Protein AF-A0A1M5MS33-F1 (afdb_monomer)

Foldseek 3Di:
DKDKDFALDFFQKKKKWWAPDAPPVRHGDPVHIDIAMDHPPDPDGQWDWDQDPDPDGRMIMIGGPDDGDLQTKMKMWTWHDPPPDPPPDIDIDIDTDDRD

Radius of gyration: 14.17 Å; Cα contacts (8 Å, |Δi|>4): 216; chains: 1; bounding box: 28×30×43 Å

Secondary structure (DSSP, 8-state):
-EEEEE-SS--SEEEEEEES-B-TTSPBPSSSEEEEEEETT-SS-SEEEEE--SSSTTEEEEEESSPP-TTS-EEEEEEEPPTT-TTS--EEEEEEPPP-

pLDDT: mean 70.77, std 11.52, range [41.41, 87.62]

Structure (mmCIF, N/CA/C/O backbone):
data_AF-A0A1M5MS33-F1
#
_entry.id   AF-A0A1M5MS33-F1
#
loop_
_atom_site.group_PDB
_atom_site.id
_atom_site.type_symbol
_atom_site.label_atom_id
_atom_site.label_alt_id
_atom_site.label_comp_id
_atom_site.label_asym_id
_atom_site.label_entity_id
_atom_site.label_seq_id
_atom_site.pdbx_PDB_ins_code
_atom_site.Cartn_x
_atom_site.Cartn_y
_atom_site.Cartn_z
_atom_site.occupancy
_atom_site.B_iso_or_equiv
_atom_site.auth_seq_id
_atom_site.auth_comp_id
_atom_site.auth_asym_id
_atom_site.auth_atom_id
_atom_site.pdbx_PDB_model_num
ATOM 1 N N . MET A 1 1 ? -5.404 7.529 2.871 1.00 71.75 1 MET A N 1
ATOM 2 C CA . MET A 1 1 ? -4.100 7.587 3.570 1.00 71.75 1 MET A CA 1
ATOM 3 C C . MET A 1 1 ? -3.020 7.347 2.536 1.00 71.75 1 MET A C 1
ATOM 5 O O . MET A 1 1 ? -3.246 6.504 1.672 1.00 71.75 1 MET A O 1
ATOM 9 N N . SER A 1 2 ? -1.908 8.076 2.610 1.00 72.94 2 SER A N 1
ATOM 10 C CA . SER A 1 2 ? -0.804 7.982 1.656 1.00 72.94 2 SER A CA 1
ATOM 11 C C . SER A 1 2 ? 0.538 7.799 2.369 1.00 72.94 2 SER A C 1
ATOM 13 O O . SER A 1 2 ? 0.726 8.273 3.489 1.00 72.94 2 SER A O 1
ATOM 15 N N . ALA A 1 3 ? 1.455 7.085 1.722 1.00 72.88 3 ALA A N 1
ATOM 16 C CA . ALA A 1 3 ? 2.829 6.878 2.156 1.00 72.88 3 ALA A CA 1
ATOM 17 C C . ALA A 1 3 ? 3.773 7.201 0.998 1.00 72.88 3 ALA A C 1
ATOM 19 O O . ALA A 1 3 ? 3.517 6.787 -0.131 1.00 72.88 3 ALA A O 1
ATOM 20 N N . THR A 1 4 ? 4.871 7.905 1.266 1.00 73.25 4 THR A N 1
ATOM 21 C CA . THR A 1 4 ? 5.916 8.141 0.262 1.00 73.25 4 THR A CA 1
ATOM 22 C C . THR A 1 4 ? 7.048 7.151 0.470 1.00 73.25 4 THR A C 1
ATOM 24 O O . THR A 1 4 ? 7.564 7.009 1.578 1.00 73.25 4 THR A O 1
ATOM 27 N N . VAL A 1 5 ? 7.440 6.475 -0.604 1.00 71.00 5 VAL A N 1
ATOM 28 C CA . VAL A 1 5 ? 8.585 5.569 -0.635 1.00 71.00 5 VAL A CA 1
ATOM 29 C C . VAL A 1 5 ? 9.609 6.079 -1.641 1.00 71.00 5 VAL A C 1
ATOM 31 O O . VAL A 1 5 ? 9.263 6.474 -2.754 1.00 71.00 5 VAL A O 1
ATOM 34 N N . ALA A 1 6 ? 10.882 6.068 -1.254 1.00 70.19 6 ALA A N 1
ATOM 35 C CA . ALA A 1 6 ? 11.982 6.350 -2.166 1.00 70.19 6 ALA A CA 1
ATOM 36 C C . ALA A 1 6 ? 12.394 5.053 -2.880 1.00 70.19 6 ALA A C 1
ATOM 38 O O . ALA A 1 6 ? 12.811 4.092 -2.235 1.00 70.19 6 ALA A O 1
ATOM 39 N N . ALA A 1 7 ? 12.292 5.024 -4.206 1.00 65.19 7 ALA A N 1
ATOM 40 C CA . ALA A 1 7 ? 12.681 3.908 -5.058 1.00 65.19 7 ALA A CA 1
ATOM 41 C C . ALA A 1 7 ? 13.253 4.402 -6.398 1.00 65.19 7 ALA A C 1
ATOM 43 O O . ALA A 1 7 ?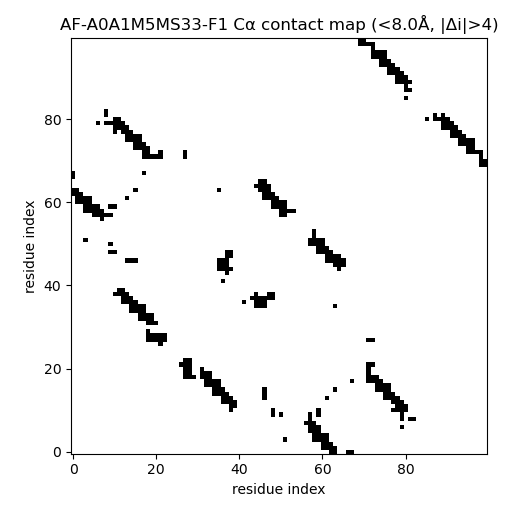 12.735 5.312 -7.028 1.00 65.19 7 ALA A O 1
ATOM 44 N N . LYS A 1 8 ? 14.307 3.758 -6.912 1.00 66.06 8 LYS A N 1
ATOM 45 C CA . LYS A 1 8 ? 14.929 4.171 -8.193 1.00 66.06 8 LYS A CA 1
ATOM 46 C C . LYS A 1 8 ? 14.003 4.047 -9.417 1.00 66.06 8 LYS A C 1
ATOM 48 O O . LYS A 1 8 ? 14.307 4.608 -10.464 1.00 66.06 8 LYS A O 1
ATOM 53 N N . SER A 1 9 ? 12.924 3.281 -9.298 1.00 70.44 9 SER A N 1
ATOM 54 C CA . SER A 1 9 ? 11.897 3.074 -10.318 1.00 70.44 9 SER A CA 1
ATOM 55 C C . SER A 1 9 ? 10.562 2.768 -9.647 1.00 70.44 9 SER A C 1
ATOM 57 O O . SER A 1 9 ? 10.533 2.474 -8.450 1.00 70.44 9 SER A O 1
ATOM 59 N N . ALA A 1 10 ? 9.474 2.790 -10.422 1.00 71.50 10 ALA A N 1
ATOM 60 C CA . ALA A 1 10 ? 8.150 2.476 -9.903 1.00 71.50 10 ALA A CA 1
ATOM 61 C C . ALA A 1 10 ? 8.152 1.056 -9.310 1.00 71.50 10 ALA A C 1
ATOM 63 O O . ALA A 1 10 ? 8.653 0.136 -9.969 1.00 71.50 10 ALA A O 1
ATOM 64 N N . PRO A 1 11 ? 7.633 0.859 -8.086 1.00 74.31 11 PRO A N 1
ATOM 65 C CA . PRO A 1 11 ? 7.415 -0.477 -7.548 1.00 74.31 11 PRO A CA 1
ATOM 66 C C . PRO A 1 11 ? 6.464 -1.255 -8.461 1.00 74.31 11 PRO A C 1
ATOM 68 O O . PRO A 1 11 ? 5.449 -0.708 -8.893 1.00 74.31 11 PRO A O 1
ATOM 71 N N . ALA A 1 12 ? 6.766 -2.525 -8.745 1.00 75.25 12 ALA A N 1
ATOM 72 C CA . ALA A 1 12 ? 5.853 -3.347 -9.548 1.00 75.25 12 ALA A CA 1
ATOM 73 C C . ALA A 1 12 ? 4.742 -3.970 -8.691 1.00 75.25 12 ALA A C 1
ATOM 75 O O . ALA A 1 12 ? 3.688 -4.326 -9.214 1.00 75.25 12 ALA A O 1
ATOM 76 N N . TYR A 1 13 ? 4.974 -4.077 -7.379 1.00 81.50 13 TYR A N 1
ATOM 77 C CA . TYR A 1 13 ? 4.011 -4.574 -6.406 1.00 81.50 13 TYR A CA 1
ATOM 78 C C . TYR A 1 13 ? 4.176 -3.860 -5.058 1.00 81.50 13 TYR A C 1
ATOM 80 O O . TYR A 1 13 ? 5.294 -3.606 -4.599 1.00 81.50 13 TYR A O 1
ATOM 88 N N . VAL A 1 14 ? 3.052 -3.563 -4.414 1.00 82.62 14 VAL A N 1
ATOM 89 C CA . VAL A 1 14 ? 2.953 -2.982 -3.076 1.00 82.62 14 VAL A CA 1
ATOM 90 C C . VAL A 1 14 ? 1.836 -3.682 -2.309 1.00 82.62 14 VAL A C 1
ATOM 92 O O . VAL A 1 14 ? 0.768 -3.952 -2.853 1.00 82.62 14 VAL A O 1
ATOM 95 N N . SER A 1 15 ? 2.080 -3.925 -1.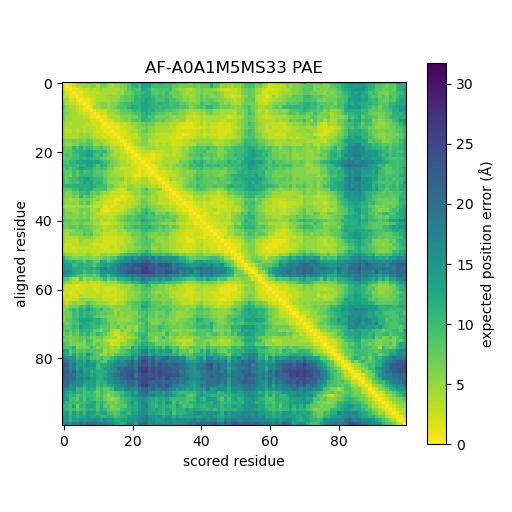026 1.00 83.94 15 SER A N 1
ATOM 96 C CA . SER A 1 15 ? 1.115 -4.441 -0.067 1.00 83.94 15 SER A CA 1
ATOM 97 C C . SER A 1 15 ? 1.059 -3.535 1.160 1.00 83.94 15 SER A C 1
ATOM 99 O O . SER A 1 15 ? 2.084 -3.206 1.761 1.00 83.94 15 SER A O 1
ATOM 101 N N . ILE A 1 16 ? -0.148 -3.118 1.531 1.00 82.12 16 ILE A N 1
ATOM 102 C CA . ILE A 1 16 ? -0.433 -2.402 2.771 1.00 82.12 16 ILE A CA 1
ATOM 103 C C . ILE A 1 16 ? -1.119 -3.388 3.712 1.00 82.12 16 ILE A C 1
ATOM 105 O O . ILE A 1 16 ? -2.250 -3.804 3.466 1.00 82.12 16 ILE A O 1
ATOM 109 N N . MET A 1 17 ? -0.439 -3.751 4.793 1.00 82.38 17 MET A N 1
ATOM 110 C CA . MET A 1 17 ? -0.977 -4.615 5.840 1.00 82.38 17 MET A CA 1
ATOM 111 C C . MET A 1 17 ? -1.487 -3.735 6.974 1.00 82.38 17 MET A C 1
ATOM 113 O O . MET A 1 17 ? -0.699 -3.102 7.679 1.00 82.38 17 MET A O 1
ATOM 117 N N . ALA A 1 18 ? -2.805 -3.654 7.110 1.00 78.62 18 ALA A N 1
ATOM 118 C CA . ALA A 1 18 ? -3.479 -2.890 8.144 1.00 78.62 18 ALA A CA 1
ATOM 119 C C . ALA A 1 18 ? -3.953 -3.819 9.258 1.00 78.62 18 ALA A C 1
ATOM 121 O O . ALA A 1 18 ? -4.699 -4.764 9.009 1.00 78.62 18 ALA A O 1
ATOM 122 N N . HIS A 1 19 ? -3.550 -3.531 10.489 1.00 78.88 19 HIS A N 1
ATOM 123 C CA . HIS A 1 19 ? -3.943 -4.324 11.648 1.00 78.88 19 HIS A CA 1
ATOM 124 C C . HIS A 1 19 ? -5.233 -3.757 12.256 1.00 78.88 19 HIS A C 1
ATOM 126 O O . HIS A 1 19 ? -5.406 -2.542 12.335 1.00 78.88 19 HIS A O 1
ATOM 132 N N . SER A 1 20 ? -6.171 -4.609 12.672 1.00 71.62 20 SER A N 1
ATOM 133 C CA . SER A 1 20 ? -7.423 -4.148 13.297 1.00 71.62 20 SER A CA 1
ATOM 134 C C . SER A 1 20 ? -7.277 -3.870 14.798 1.00 71.62 20 SER A C 1
ATOM 136 O O . SER A 1 20 ? -8.145 -3.232 15.395 1.00 71.62 20 SER A O 1
ATOM 138 N N . LYS A 1 21 ? -6.207 -4.379 15.420 1.00 74.56 21 LYS A N 1
ATOM 139 C CA . LYS A 1 21 ? -5.966 -4.329 16.864 1.00 74.56 21 LYS A CA 1
ATOM 140 C C . LYS A 1 21 ? -4.492 -4.130 17.172 1.00 74.56 21 LYS A C 1
ATOM 142 O O . LYS A 1 21 ? -3.606 -4.540 16.422 1.00 74.56 21 LYS A O 1
ATOM 147 N N . VAL A 1 22 ? -4.262 -3.545 18.339 1.00 75.00 22 VAL A N 1
ATOM 148 C CA . VAL A 1 22 ? -2.951 -3.376 18.961 1.00 75.00 22 VAL A CA 1
ATOM 149 C C . VAL A 1 22 ? -3.082 -3.810 20.408 1.00 75.00 22 VAL A C 1
ATOM 151 O O . VAL A 1 22 ? -4.082 -3.493 21.058 1.00 75.00 22 VAL A O 1
ATOM 154 N N . ASN A 1 23 ? -2.106 -4.553 20.918 1.00 76.75 23 ASN A N 1
ATOM 155 C CA . ASN A 1 23 ? -2.083 -4.890 22.334 1.00 76.75 23 ASN A CA 1
ATOM 156 C C . ASN A 1 23 ? -1.667 -3.668 23.187 1.00 76.75 23 ASN A C 1
ATOM 158 O O . ASN A 1 23 ? -1.296 -2.612 22.673 1.00 76.75 23 ASN A O 1
ATOM 162 N N . ALA A 1 24 ? -1.706 -3.812 24.514 1.00 77.56 24 ALA A N 1
ATOM 163 C CA . ALA A 1 24 ? -1.332 -2.739 25.442 1.00 77.56 24 ALA A CA 1
ATOM 164 C C . ALA A 1 24 ? 0.139 -2.277 25.318 1.00 77.56 24 ALA A C 1
ATOM 166 O O . ALA A 1 24 ? 0.495 -1.228 25.847 1.00 77.56 24 ALA A O 1
ATOM 167 N N . GLU A 1 25 ? 0.984 -3.041 24.625 1.00 78.44 25 GLU A N 1
ATOM 168 C CA . GLU A 1 25 ? 2.413 -2.779 24.421 1.00 78.44 25 GLU A CA 1
ATOM 169 C C . GLU A 1 25 ? 2.690 -2.089 23.074 1.00 78.44 25 GLU A C 1
ATOM 171 O O . GLU A 1 25 ? 3.845 -1.843 22.734 1.00 78.44 25 GLU A O 1
ATOM 176 N N . GLY A 1 26 ? 1.652 -1.772 22.291 1.00 71.19 26 GLY A N 1
ATOM 177 C CA . GLY A 1 26 ? 1.817 -1.172 20.966 1.00 71.19 26 GLY A CA 1
ATOM 178 C C . GLY A 1 26 ? 2.133 -2.187 19.861 1.00 71.19 26 GLY A C 1
ATOM 179 O O . GLY A 1 26 ? 2.451 -1.790 18.740 1.00 71.19 26 GLY A O 1
ATOM 180 N N . ILE A 1 27 ? 2.048 -3.490 20.151 1.00 74.88 27 ILE A N 1
ATOM 181 C CA . ILE A 1 27 ? 2.323 -4.556 19.186 1.00 74.88 27 ILE A CA 1
ATOM 182 C C . ILE A 1 27 ? 1.048 -4.834 18.367 1.00 74.88 27 ILE A C 1
ATOM 184 O O . ILE A 1 27 ? 0.003 -5.125 18.962 1.00 74.88 27 ILE A O 1
ATOM 188 N N . PRO A 1 28 ? 1.103 -4.742 17.023 1.00 73.12 28 PRO A N 1
ATOM 189 C CA . PRO A 1 28 ? -0.027 -5.065 16.157 1.00 73.12 28 PRO A CA 1
ATOM 190 C C . PRO A 1 28 ? -0.438 -6.536 16.276 1.00 73.12 28 PRO A C 1
ATOM 192 O O . PRO A 1 28 ? 0.418 -7.416 16.350 1.00 73.12 28 PRO A O 1
ATOM 195 N N . ASP A 1 29 ? -1.740 -6.809 16.224 1.00 74.81 29 ASP A N 1
ATOM 196 C CA . ASP A 1 29 ? -2.250 -8.174 16.076 1.00 74.81 29 ASP A CA 1
ATOM 197 C C . ASP A 1 29 ? -2.080 -8.643 14.622 1.00 74.81 29 ASP A C 1
ATOM 199 O O . ASP A 1 29 ? -2.649 -8.063 13.693 1.00 74.81 29 ASP A O 1
ATOM 203 N N . GLU A 1 30 ? -1.283 -9.689 14.406 1.00 75.88 30 GLU A N 1
ATOM 204 C CA . GLU A 1 30 ? -1.047 -10.259 13.074 1.00 75.88 30 GLU A CA 1
ATOM 205 C C . GLU A 1 30 ? -2.153 -11.239 12.636 1.00 75.88 30 GLU A C 1
ATOM 207 O O . GLU A 1 30 ? -2.214 -11.607 11.464 1.00 75.88 30 GLU A O 1
ATOM 212 N N . THR A 1 31 ? -3.049 -11.651 13.544 1.00 77.56 31 THR A N 1
ATOM 213 C CA . THR A 1 31 ? -4.123 -12.615 13.239 1.00 77.56 31 THR A CA 1
ATOM 214 C C . THR A 1 31 ? -5.340 -11.983 12.567 1.00 77.56 31 THR A C 1
ATOM 216 O O . THR A 1 31 ? -6.069 -12.670 11.852 1.00 77.56 31 THR A O 1
ATOM 219 N N . ASP A 1 32 ? -5.541 -10.679 12.758 1.00 73.69 32 ASP A N 1
ATOM 220 C CA . ASP A 1 32 ? -6.676 -9.912 12.241 1.00 73.69 32 ASP A CA 1
ATOM 221 C C . ASP A 1 32 ? -6.154 -8.703 11.445 1.00 73.69 32 ASP A C 1
ATOM 223 O O . ASP A 1 32 ? -6.230 -7.544 11.867 1.00 73.69 32 ASP A O 1
ATOM 227 N N . GLN A 1 33 ? -5.534 -9.010 10.299 1.00 77.12 33 GLN A N 1
ATOM 228 C CA . GLN A 1 33 ? -4.980 -8.026 9.372 1.00 77.12 33 GLN A CA 1
ATOM 229 C C . GLN A 1 33 ? -5.733 -8.005 8.039 1.00 77.12 33 GLN A C 1
ATOM 231 O O . GLN A 1 33 ? -6.108 -9.040 7.485 1.00 77.12 33 GLN A O 1
ATOM 236 N N . VAL A 1 34 ? -5.905 -6.804 7.495 1.00 80.25 34 VAL A N 1
ATOM 237 C CA . VAL A 1 34 ? -6.387 -6.567 6.135 1.00 80.25 34 VAL A CA 1
ATOM 238 C C . VAL A 1 34 ? -5.185 -6.277 5.251 1.00 80.25 34 VAL A C 1
ATOM 240 O O . VAL A 1 34 ? -4.400 -5.377 5.543 1.00 80.25 34 VAL A O 1
ATOM 243 N N . VAL A 1 35 ? -5.058 -7.022 4.157 1.00 81.69 35 VAL A N 1
ATOM 244 C CA . VAL A 1 35 ? -3.990 -6.835 3.172 1.00 81.69 35 VAL A CA 1
ATOM 24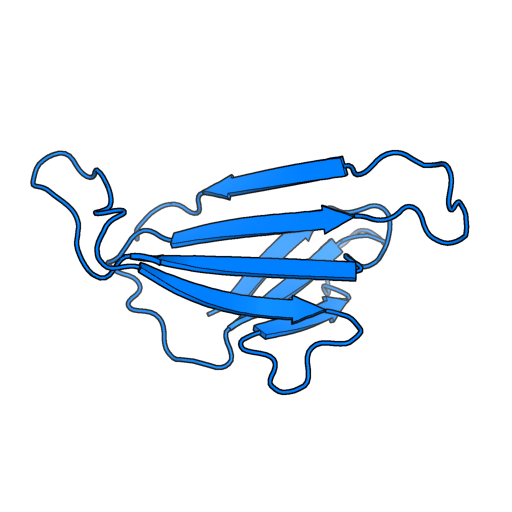5 C C . VAL A 1 35 ? -4.574 -6.161 1.935 1.00 81.69 35 VAL A C 1
ATOM 247 O O . VAL A 1 35 ? -5.494 -6.688 1.311 1.00 81.69 35 VAL A O 1
ATOM 250 N N . LEU A 1 36 ? -4.058 -4.981 1.598 1.00 83.88 36 LEU A N 1
ATOM 251 C CA . LEU A 1 36 ? -4.416 -4.236 0.394 1.00 83.88 36 LEU A CA 1
ATOM 252 C C . LEU A 1 36 ? -3.250 -4.283 -0.581 1.00 83.88 36 LEU A C 1
ATOM 254 O O . LEU A 1 36 ? -2.178 -3.762 -0.290 1.00 83.88 36 LEU A O 1
ATOM 258 N N . GLU A 1 37 ? -3.468 -4.878 -1.745 1.00 86.12 37 GLU A N 1
ATOM 259 C CA . GLU A 1 37 ? -2.409 -5.095 -2.726 1.00 86.12 37 GLU A CA 1
ATOM 260 C C . GLU A 1 37 ? -2.629 -4.229 -3.967 1.00 86.12 37 GLU A C 1
ATOM 262 O O . GLU A 1 37 ? -3.762 -4.027 -4.415 1.00 86.12 37 GLU A O 1
ATOM 267 N N . CYS A 1 38 ? -1.548 -3.727 -4.550 1.00 85.88 38 CYS A N 1
ATOM 268 C CA . CYS A 1 38 ? -1.568 -3.067 -5.847 1.00 85.88 38 CYS A CA 1
ATOM 269 C C . CYS A 1 38 ? -0.278 -3.324 -6.616 1.00 85.88 38 CYS A C 1
ATOM 271 O O . CYS A 1 38 ? 0.780 -3.558 -6.042 1.00 85.88 38 CYS A O 1
ATOM 273 N N . GLY A 1 39 ? -0.383 -3.308 -7.937 1.00 81.75 39 GLY A N 1
ATOM 274 C CA . GLY A 1 39 ? 0.706 -3.688 -8.819 1.00 81.75 39 GLY A CA 1
ATOM 275 C C . GLY A 1 39 ? 0.181 -4.180 -10.154 1.00 81.75 39 GLY A C 1
ATOM 276 O O . GLY A 1 39 ? -1.031 -4.333 -10.350 1.00 81.75 39 GLY A O 1
ATOM 277 N N . GLU A 1 40 ? 1.099 -4.424 -11.078 1.00 76.12 40 GLU A N 1
ATOM 278 C CA . GLU A 1 40 ? 0.751 -4.995 -12.373 1.00 76.12 40 GLU A CA 1
ATOM 279 C C . GLU A 1 40 ? 0.138 -6.397 -12.191 1.00 76.12 40 GLU A C 1
ATOM 281 O O . GLU A 1 40 ? 0.596 -7.194 -11.377 1.00 76.12 40 GLU A O 1
ATOM 286 N N . GLY A 1 41 ? -0.947 -6.692 -12.914 1.00 72.38 41 GLY A N 1
ATOM 287 C CA . GLY A 1 41 ? -1.634 -7.990 -12.848 1.00 72.38 41 GLY A CA 1
A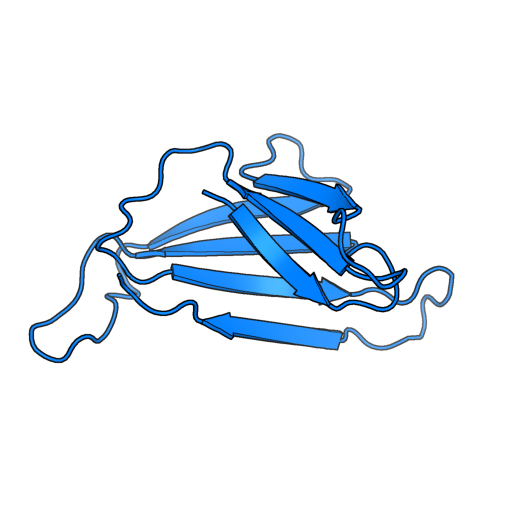TOM 288 C C . GLY A 1 41 ? -2.670 -8.151 -11.726 1.00 72.38 41 GLY A C 1
ATOM 289 O O . GLY A 1 41 ? -3.423 -9.126 -11.7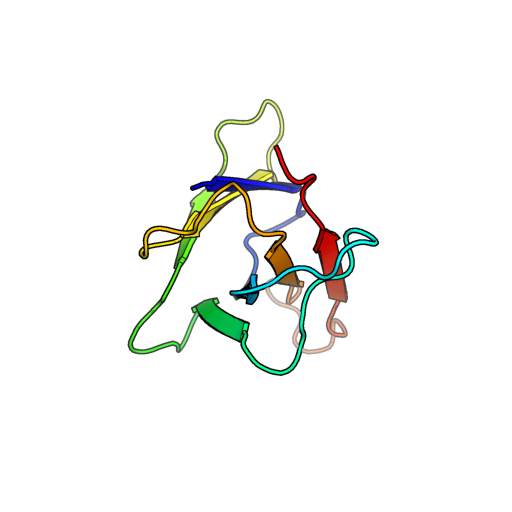44 1.00 72.38 41 GLY A O 1
ATOM 290 N N . ILE A 1 42 ? -2.800 -7.199 -10.794 1.00 80.12 42 ILE A N 1
ATOM 291 C CA . ILE A 1 42 ? -3.831 -7.255 -9.744 1.00 80.12 42 ILE A CA 1
ATOM 292 C C . ILE A 1 42 ? -5.177 -6.757 -10.280 1.00 80.12 42 ILE A C 1
ATOM 294 O O . ILE A 1 42 ? -5.344 -5.589 -10.620 1.00 80.12 42 ILE A O 1
ATOM 298 N N . THR A 1 43 ? -6.176 -7.643 -10.324 1.00 82.38 43 THR A N 1
ATOM 299 C CA . THR A 1 43 ? -7.491 -7.355 -10.932 1.00 82.38 43 THR A CA 1
ATOM 300 C C . THR A 1 43 ? -8.354 -6.383 -10.116 1.00 82.38 43 THR A C 1
ATOM 302 O O . THR A 1 43 ? -9.218 -5.709 -10.672 1.00 82.38 43 THR A O 1
ATOM 305 N N . LYS A 1 44 ? -8.155 -6.317 -8.793 1.00 84.75 44 LYS A N 1
ATOM 306 C CA . LYS A 1 44 ? -8.889 -5.429 -7.874 1.00 84.75 44 LYS A CA 1
ATOM 307 C C . LYS A 1 44 ? -7.914 -4.759 -6.900 1.00 84.75 44 LYS A C 1
ATOM 309 O O . LYS A 1 44 ? -7.772 -5.239 -5.777 1.00 84.75 44 LYS A O 1
ATOM 314 N N . PRO A 1 45 ? -7.214 -3.699 -7.328 1.00 87.19 45 PRO A N 1
ATOM 315 C CA . PRO A 1 45 ? -6.188 -3.075 -6.507 1.00 87.19 45 PRO A CA 1
ATOM 316 C C . PRO A 1 45 ? -6.779 -2.380 -5.267 1.00 87.19 45 PRO A C 1
ATOM 318 O O . PRO A 1 45 ? -7.713 -1.581 -5.360 1.00 87.19 45 PRO A O 1
ATOM 321 N N . GLY A 1 46 ? -6.210 -2.682 -4.099 1.00 87.62 46 GLY A N 1
ATOM 322 C CA . GLY A 1 46 ? -6.512 -2.049 -2.808 1.00 87.62 46 GLY A CA 1
ATOM 323 C C . GLY A 1 46 ? -5.677 -0.793 -2.528 1.00 87.62 46 GLY A C 1
ATOM 324 O O . GLY A 1 46 ? -5.895 -0.102 -1.534 1.00 87.62 46 GLY A O 1
ATOM 325 N N . CYS A 1 47 ? -4.725 -0.482 -3.406 1.00 87.12 47 CYS A N 1
ATOM 326 C CA . CYS A 1 47 ? -3.936 0.741 -3.371 1.00 87.12 47 CYS A CA 1
ATOM 327 C C . CYS A 1 47 ? -3.615 1.258 -4.780 1.00 87.12 47 CYS A C 1
ATOM 329 O O . CYS A 1 47 ? -3.885 0.599 -5.784 1.00 87.12 47 CYS A O 1
ATOM 331 N N . THR A 1 48 ? -3.042 2.451 -4.866 1.00 87.25 48 THR A N 1
ATOM 332 C CA . THR A 1 48 ? -2.518 3.030 -6.104 1.00 87.25 48 THR A CA 1
ATOM 333 C C . THR A 1 48 ? -1.090 3.497 -5.901 1.00 87.25 48 THR A C 1
ATOM 335 O O . THR A 1 48 ? -0.755 4.011 -4.836 1.00 87.25 48 THR A O 1
ATOM 338 N N . ILE A 1 49 ? -0.269 3.347 -6.938 1.00 84.06 49 ILE A N 1
ATOM 339 C CA . ILE A 1 49 ? 1.106 3.841 -6.980 1.00 84.06 49 ILE A CA 1
ATOM 340 C C . ILE A 1 49 ? 1.127 5.010 -7.958 1.00 84.06 49 ILE A C 1
ATOM 342 O O . ILE A 1 49 ? 0.804 4.846 -9.134 1.00 84.06 49 ILE A O 1
ATOM 346 N N . SER A 1 50 ? 1.504 6.185 -7.481 1.00 84.38 50 SER A N 1
ATOM 347 C CA . SER A 1 50 ? 1.725 7.367 -8.306 1.00 84.38 50 SER A CA 1
ATOM 348 C C . SER A 1 50 ? 3.164 7.839 -8.147 1.00 84.38 50 SER A C 1
ATOM 350 O O . SER A 1 50 ? 3.824 7.571 -7.143 1.00 84.38 50 SER A O 1
ATOM 352 N N . GLN A 1 51 ? 3.690 8.517 -9.165 1.00 81.62 51 GLN A N 1
ATOM 353 C CA . GLN A 1 51 ? 4.969 9.197 -9.016 1.00 81.62 51 GLN A CA 1
ATOM 354 C C . GLN A 1 51 ? 4.787 10.323 -7.993 1.00 81.62 51 GLN A C 1
ATOM 356 O O . GLN A 1 51 ? 3.902 11.166 -8.145 1.00 81.62 51 GLN A O 1
ATOM 361 N N . GLY A 1 52 ? 5.591 10.292 -6.934 1.00 72.88 52 GLY A N 1
ATOM 362 C CA . GLY A 1 52 ? 5.563 11.291 -5.879 1.00 72.88 52 GLY A CA 1
ATOM 363 C C . GLY A 1 52 ? 6.005 12.649 -6.416 1.00 72.88 52 GLY A C 1
ATOM 364 O O . GLY A 1 52 ? 6.828 12.740 -7.327 1.00 72.88 52 GLY A O 1
ATOM 365 N N . SER A 1 53 ? 5.468 13.721 -5.836 1.00 64.94 53 SER A N 1
ATOM 366 C CA . SER A 1 53 ? 5.831 15.104 -6.171 1.00 64.94 53 SER A CA 1
ATOM 367 C C . SER A 1 53 ? 7.087 15.595 -5.437 1.00 64.94 53 SER A C 1
ATOM 369 O O . SER A 1 53 ? 7.249 16.800 -5.247 1.00 64.94 53 SER A O 1
ATOM 371 N N . GLY A 1 54 ? 7.916 14.675 -4.940 1.00 59.28 54 GLY A N 1
ATOM 372 C CA . GLY A 1 54 ? 9.122 14.985 -4.182 1.00 59.28 54 GLY A CA 1
ATOM 373 C C . GLY A 1 54 ? 10.193 15.684 -5.012 1.00 59.28 54 GLY A C 1
ATOM 374 O O . GLY A 1 54 ? 10.156 15.693 -6.241 1.00 59.28 54 GLY A O 1
ATOM 375 N N . GLU A 1 55 ? 11.180 16.254 -4.322 1.00 51.47 55 GLU A N 1
ATOM 376 C CA . GLU A 1 55 ? 12.293 17.007 -4.921 1.00 51.47 55 GLU A CA 1
ATOM 377 C C . GLU A 1 55 ? 13.195 16.131 -5.823 1.00 51.47 55 GLU A C 1
ATOM 379 O O . GLU A 1 55 ? 13.946 16.653 -6.647 1.00 51.47 55 GLU A O 1
ATOM 384 N N . TYR A 1 56 ? 13.081 14.798 -5.731 1.00 54.06 56 TYR A N 1
ATOM 385 C CA . TYR A 1 56 ? 13.909 13.832 -6.455 1.00 54.06 56 TYR A CA 1
ATOM 386 C C . TYR A 1 56 ? 13.096 12.895 -7.361 1.00 54.06 56 TYR A C 1
ATOM 388 O O . TYR A 1 56 ? 12.069 12.335 -6.976 1.00 54.06 56 TYR A O 1
ATOM 396 N N . SER A 1 57 ? 13.615 12.636 -8.568 1.00 60.25 57 SER A N 1
ATOM 397 C CA . SER A 1 57 ? 13.151 11.533 -9.418 1.00 60.25 57 SER A CA 1
ATOM 398 C C . SER A 1 57 ? 13.365 10.199 -8.694 1.00 60.25 57 SER A C 1
ATOM 400 O O . SER A 1 57 ? 14.502 9.879 -8.344 1.00 60.25 57 SER A O 1
ATOM 402 N N . GLY A 1 58 ? 12.300 9.420 -8.499 1.00 67.81 58 GLY A N 1
ATOM 403 C CA . GLY A 1 58 ? 12.356 8.167 -7.740 1.00 67.81 58 GLY A CA 1
ATOM 404 C C . GLY A 1 58 ? 11.682 8.227 -6.367 1.00 67.81 58 GLY A C 1
ATOM 405 O O . GLY A 1 58 ? 11.943 7.392 -5.512 1.00 67.81 58 GLY A O 1
ATOM 406 N N . GLU A 1 59 ? 10.811 9.196 -6.117 1.00 76.81 59 GLU A N 1
ATOM 407 C CA . GLU A 1 59 ? 9.827 9.071 -5.043 1.00 76.81 59 GLU A CA 1
ATOM 408 C C . GLU A 1 59 ? 8.497 8.603 -5.624 1.00 76.81 59 GLU A C 1
ATOM 410 O O . GLU A 1 59 ? 8.071 9.055 -6.689 1.00 76.81 59 GLU A O 1
ATOM 415 N N . TYR A 1 60 ? 7.848 7.678 -4.928 1.00 78.44 60 TYR A N 1
ATOM 416 C CA . TYR A 1 60 ? 6.545 7.143 -5.293 1.00 78.44 60 TYR A CA 1
ATOM 417 C C . TYR A 1 60 ? 5.605 7.266 -4.110 1.00 78.44 60 TYR A C 1
ATOM 419 O O . TYR A 1 60 ? 5.965 6.958 -2.974 1.00 78.44 60 TYR A O 1
ATOM 427 N N . THR A 1 61 ? 4.391 7.717 -4.384 1.00 83.25 61 THR A N 1
ATOM 428 C CA . THR A 1 61 ? 3.326 7.785 -3.398 1.00 83.25 61 THR A CA 1
ATOM 429 C C . THR A 1 61 ? 2.440 6.560 -3.552 1.00 83.25 61 THR A C 1
ATOM 431 O O . THR A 1 61 ? 1.971 6.234 -4.641 1.00 83.25 61 THR A O 1
ATOM 434 N N . VAL A 1 62 ? 2.232 5.867 -2.441 1.00 82.44 62 VAL A N 1
ATOM 435 C CA . VAL A 1 62 ? 1.313 4.743 -2.313 1.00 82.44 62 VAL A CA 1
ATOM 436 C C . VAL A 1 62 ? 0.089 5.235 -1.562 1.00 82.44 62 VAL A C 1
ATOM 438 O O . VAL A 1 62 ? 0.214 5.719 -0.438 1.00 82.44 62 VAL A O 1
ATOM 441 N N . GLU A 1 63 ? -1.094 5.084 -2.147 1.00 85.31 63 GLU A N 1
ATOM 442 C CA . GLU A 1 63 ? -2.353 5.486 -1.517 1.00 85.31 63 GLU A CA 1
ATOM 443 C C . GLU A 1 63 ? -3.297 4.299 -1.381 1.00 85.31 63 GLU A C 1
ATOM 445 O O . GLU A 1 63 ? -3.555 3.592 -2.349 1.00 85.31 63 GLU A O 1
ATOM 450 N N . SER A 1 64 ? -3.825 4.077 -0.178 1.00 84.75 64 SER A N 1
ATOM 451 C CA . SER A 1 64 ? -4.871 3.072 0.045 1.00 84.75 64 SER A CA 1
ATOM 452 C C . SER A 1 64 ? -6.189 3.530 -0.582 1.00 84.75 64 SER A C 1
ATOM 454 O O . SER A 1 64 ? -6.607 4.670 -0.363 1.00 84.75 64 SER A O 1
ATOM 456 N N . THR A 1 65 ? -6.883 2.631 -1.285 1.00 85.31 65 THR A N 1
ATOM 457 C CA . THR A 1 65 ? -8.235 2.884 -1.813 1.00 85.31 65 THR A CA 1
ATOM 458 C C . THR A 1 65 ? -9.324 2.672 -0.755 1.00 85.31 65 THR A C 1
ATOM 460 O O . THR A 1 65 ? -10.449 3.140 -0.927 1.00 85.31 65 THR A O 1
ATOM 463 N N . ALA A 1 66 ? -8.991 2.013 0.361 1.00 76.12 66 ALA A N 1
ATOM 464 C CA . ALA A 1 66 ? -9.865 1.831 1.515 1.00 76.12 66 ALA A CA 1
ATOM 465 C C . ALA A 1 66 ? -9.480 2.766 2.684 1.00 76.12 66 ALA A C 1
ATOM 467 O O . ALA A 1 66 ? -8.294 3.064 2.881 1.00 76.12 66 ALA A O 1
ATOM 468 N N . PRO A 1 67 ? -10.451 3.230 3.493 1.00 71.88 67 PRO A N 1
ATOM 469 C CA . PRO A 1 67 ? -10.153 3.965 4.717 1.00 71.88 67 PRO A CA 1
ATOM 470 C C . PRO A 1 67 ? -9.435 3.047 5.716 1.00 71.88 67 PRO A C 1
ATOM 472 O O . PRO A 1 67 ? -9.962 2.007 6.102 1.00 71.88 67 PRO A O 1
ATOM 475 N N . LEU A 1 68 ? -8.232 3.447 6.131 1.00 73.44 68 LEU A N 1
ATOM 476 C CA . LEU A 1 68 ? -7.462 2.796 7.192 1.00 73.44 68 LEU A CA 1
ATOM 477 C C . LEU A 1 68 ? -7.626 3.601 8.489 1.00 73.44 68 LEU A C 1
ATOM 479 O O . LEU A 1 68 ? -7.589 4.834 8.442 1.00 73.44 68 LEU A O 1
ATOM 483 N N . ASP A 1 69 ? -7.819 2.931 9.631 1.00 72.19 69 ASP A N 1
ATOM 484 C CA . ASP A 1 69 ? -7.854 3.611 10.934 1.00 72.19 69 ASP A CA 1
ATOM 485 C C . ASP A 1 69 ? -6.435 4.078 11.285 1.00 72.19 69 ASP A C 1
ATOM 487 O O . ASP A 1 69 ? -5.532 3.268 11.480 1.00 72.19 69 ASP A O 1
ATOM 491 N N . ALA A 1 70 ? -6.237 5.395 11.361 1.00 67.06 70 ALA A N 1
ATOM 492 C CA . ALA A 1 70 ? -4.937 6.002 11.639 1.00 67.06 70 ALA A CA 1
ATOM 493 C C . ALA A 1 70 ? -4.390 5.677 13.042 1.00 67.06 70 ALA A C 1
ATOM 495 O O . ALA A 1 70 ? -3.197 5.853 13.283 1.00 67.06 70 ALA A O 1
ATOM 496 N N . ARG A 1 71 ? -5.241 5.205 13.964 1.00 66.56 71 ARG A N 1
ATOM 497 C CA . ARG A 1 71 ? -4.822 4.743 15.297 1.00 66.56 71 ARG A CA 1
ATOM 498 C C . ARG A 1 71 ? -4.229 3.345 15.269 1.00 66.56 71 ARG A C 1
ATOM 500 O O . ARG A 1 71 ? -3.671 2.911 16.273 1.00 66.56 71 ARG A O 1
ATOM 507 N N . HIS A 1 72 ? -4.382 2.620 14.165 1.00 68.44 72 HIS A N 1
ATOM 508 C CA . HIS A 1 72 ? -3.832 1.286 14.044 1.00 68.44 72 HIS A CA 1
ATOM 509 C C . HIS A 1 72 ? -2.520 1.322 13.255 1.00 68.44 72 HIS A C 1
ATOM 511 O O . HIS A 1 72 ? -2.440 1.971 12.211 1.00 68.44 72 HIS A O 1
ATOM 517 N N . PRO A 1 73 ? -1.475 0.627 13.731 1.00 68.12 73 PRO A N 1
ATOM 518 C CA . PRO A 1 73 ? -0.247 0.452 12.991 1.00 68.12 73 PRO A CA 1
ATOM 519 C C . PRO A 1 73 ? -0.549 -0.296 11.699 1.00 68.12 73 PRO A C 1
ATOM 521 O O . PRO A 1 73 ? -1.397 -1.188 11.634 1.00 68.12 73 PRO A O 1
ATOM 524 N N . TYR A 1 74 ? 0.195 0.063 10.670 1.00 67.38 74 TYR A N 1
ATOM 525 C CA . TYR A 1 74 ? 0.171 -0.604 9.385 1.00 67.38 74 TYR A CA 1
ATOM 526 C C . TYR A 1 74 ? 1.599 -0.690 8.861 1.00 67.38 74 TYR A C 1
ATOM 528 O O . TYR A 1 74 ? 2.467 0.134 9.179 1.00 67.38 74 TYR A O 1
ATOM 536 N N . ARG A 1 75 ? 1.856 -1.730 8.078 1.00 69.94 75 ARG A N 1
ATOM 537 C CA . ARG A 1 75 ? 3.146 -1.981 7.440 1.00 69.94 75 ARG A CA 1
ATOM 538 C C . ARG A 1 75 ? 2.968 -1.851 5.938 1.00 69.94 75 ARG A C 1
ATOM 540 O O . ARG A 1 75 ? 2.037 -2.421 5.372 1.00 69.94 75 ARG A O 1
ATOM 547 N N . VAL A 1 76 ? 3.865 -1.109 5.300 1.00 68.62 76 VAL A N 1
ATOM 548 C CA . VAL A 1 76 ? 3.937 -1.028 3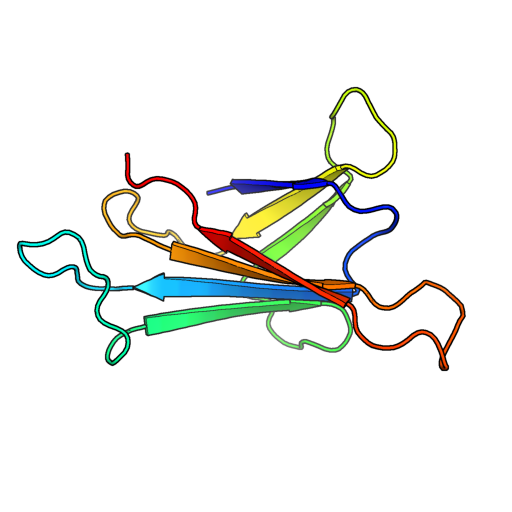.842 1.00 68.62 76 VAL A CA 1
ATOM 549 C C . VAL A 1 76 ? 5.106 -1.893 3.397 1.00 68.62 76 VAL A C 1
ATOM 551 O O . VAL A 1 76 ? 6.262 -1.634 3.740 1.00 68.62 76 VAL A O 1
ATOM 554 N N . LEU A 1 77 ? 4.792 -2.945 2.652 1.00 70.56 77 LEU A N 1
ATOM 555 C CA . LEU A 1 77 ? 5.756 -3.771 1.942 1.00 70.56 77 LEU A CA 1
ATOM 556 C C . LEU A 1 77 ? 5.718 -3.379 0.475 1.00 70.56 77 LEU A C 1
ATOM 558 O O . LEU A 1 77 ? 4.642 -3.277 -0.109 1.00 70.56 77 LEU A O 1
ATOM 562 N N . TYR A 1 78 ? 6.876 -3.207 -0.146 1.00 69.25 78 TYR A N 1
ATOM 563 C CA . TYR A 1 78 ? 6.931 -3.093 -1.595 1.00 69.25 78 TYR A CA 1
ATOM 564 C C . TYR A 1 78 ? 8.047 -3.947 -2.175 1.00 69.25 78 TYR A C 1
ATOM 566 O O . TYR A 1 78 ? 9.097 -4.151 -1.559 1.00 69.25 78 TYR A O 1
ATOM 574 N N . VAL A 1 79 ? 7.781 -4.449 -3.378 1.00 64.12 79 VAL A N 1
ATOM 575 C CA . VAL A 1 79 ? 8.716 -5.240 -4.169 1.00 64.12 79 VAL A CA 1
ATOM 576 C C . VAL A 1 79 ? 9.093 -4.428 -5.390 1.00 64.12 79 VAL A C 1
ATOM 578 O O . VAL A 1 79 ? 8.253 -4.061 -6.222 1.00 64.12 79 VAL A O 1
ATOM 581 N N . GLN A 1 80 ? 10.385 -4.142 -5.491 1.00 62.19 80 GLN A N 1
ATOM 582 C CA . GLN A 1 80 ? 10.957 -3.561 -6.689 1.00 62.19 80 GLN A CA 1
ATOM 583 C C . GLN A 1 80 ? 11.521 -4.687 -7.553 1.00 62.19 80 GLN A C 1
ATOM 585 O O . GLN A 1 80 ? 12.475 -5.361 -7.165 1.00 62.19 80 GLN A O 1
ATOM 590 N N . TRP A 1 81 ? 10.953 -4.842 -8.744 1.00 55.38 81 TRP A N 1
ATOM 591 C CA . TRP A 1 81 ? 11.614 -5.536 -9.842 1.00 55.38 81 TRP A CA 1
ATOM 592 C C . TRP A 1 81 ? 12.491 -4.503 -10.542 1.00 55.38 81 TRP A C 1
ATOM 594 O O . TRP A 1 81 ? 12.034 -3.379 -10.781 1.00 55.38 81 TRP A O 1
ATOM 604 N N . ALA A 1 82 ? 13.756 -4.815 -10.826 1.00 50.41 82 ALA A N 1
ATOM 605 C CA . ALA A 1 82 ? 14.554 -3.885 -11.615 1.00 50.41 82 ALA A CA 1
ATOM 606 C C . ALA A 1 82 ? 13.928 -3.791 -13.019 1.00 50.41 82 ALA A C 1
ATOM 608 O O . ALA A 1 82 ? 13.739 -4.826 -13.665 1.00 50.41 82 ALA A O 1
ATOM 609 N N . PRO A 1 83 ? 13.573 -2.589 -13.508 1.00 45.91 83 PRO A N 1
ATOM 610 C CA . PRO A 1 83 ? 12.969 -2.468 -14.825 1.00 45.91 83 PRO A CA 1
ATOM 611 C C . PRO A 1 83 ? 13.938 -2.994 -15.885 1.00 45.91 83 PRO A C 1
ATOM 613 O O . PRO A 1 83 ? 15.048 -2.482 -16.014 1.00 45.91 83 PRO A O 1
ATOM 616 N N . GLY A 1 84 ? 13.507 -4.000 -16.645 1.00 46.81 84 GLY A N 1
ATOM 617 C CA . GLY A 1 84 ? 14.259 -4.531 -17.783 1.00 46.81 84 GLY A CA 1
ATOM 618 C C . GLY A 1 84 ? 15.337 -5.567 -17.456 1.00 46.81 84 GLY A C 1
ATOM 619 O O . GLY A 1 84 ? 16.068 -5.940 -18.369 1.00 46.81 84 GLY A O 1
ATOM 620 N N . ASP A 1 85 ? 15.426 -6.052 -16.215 1.00 49.03 85 ASP A N 1
ATOM 621 C CA . ASP A 1 85 ? 16.359 -7.122 -15.849 1.00 49.03 85 ASP A CA 1
ATOM 622 C C . ASP A 1 85 ? 15.622 -8.275 -15.137 1.00 49.03 85 ASP A C 1
ATOM 624 O O . ASP A 1 85 ? 15.378 -8.199 -13.932 1.00 49.03 85 ASP A O 1
ATOM 628 N N . PRO A 1 86 ? 15.236 -9.339 -15.867 1.00 49.69 86 PRO A N 1
ATOM 629 C CA . PRO A 1 86 ? 14.579 -10.511 -15.288 1.00 49.69 86 PRO A CA 1
ATOM 630 C C . PRO A 1 86 ? 15.498 -11.337 -14.370 1.00 49.69 86 PRO A C 1
ATOM 632 O O . PRO A 1 86 ? 15.005 -12.235 -13.691 1.00 49.69 86 PRO A O 1
ATOM 635 N N . GLU A 1 87 ? 16.807 -11.052 -14.330 1.00 51.06 87 GLU A N 1
ATOM 636 C CA . GLU A 1 87 ? 17.766 -11.677 -13.410 1.00 51.06 87 GLU A CA 1
ATOM 637 C C . GLU A 1 87 ? 18.063 -10.811 -12.177 1.00 51.06 87 GLU A C 1
ATOM 639 O O . GLU A 1 87 ? 18.706 -11.277 -11.228 1.00 51.06 87 GLU A O 1
ATOM 644 N N . ALA A 1 88 ? 17.583 -9.564 -12.140 1.00 54.75 88 ALA A N 1
ATOM 645 C CA . ALA A 1 88 ? 17.725 -8.717 -10.971 1.00 54.75 88 ALA A CA 1
ATOM 646 C C . ALA A 1 88 ? 16.868 -9.276 -9.834 1.00 54.75 88 ALA A C 1
ATOM 648 O O . ALA A 1 88 ? 15.652 -9.097 -9.799 1.00 54.75 88 ALA A O 1
ATOM 649 N N . GLY A 1 89 ? 17.529 -9.965 -8.903 1.00 53.28 89 GLY A N 1
ATOM 650 C CA . GLY A 1 89 ? 16.885 -10.556 -7.738 1.00 53.28 89 GLY A CA 1
ATOM 651 C C . GLY A 1 89 ? 15.952 -9.573 -7.029 1.00 53.28 89 GLY A C 1
ATOM 652 O O . GLY A 1 89 ? 16.265 -8.387 -6.883 1.00 53.28 89 GLY A O 1
ATOM 653 N N . GLU A 1 90 ? 14.806 -10.090 -6.593 1.00 55.59 90 GLU A N 1
ATOM 654 C CA . GLU A 1 90 ? 13.779 -9.341 -5.876 1.00 55.59 90 GLU A CA 1
ATOM 655 C C . GLU A 1 90 ? 14.392 -8.529 -4.727 1.00 55.59 90 GLU A C 1
ATOM 657 O O . GLU A 1 90 ? 15.070 -9.068 -3.845 1.00 55.59 90 GLU A O 1
ATOM 662 N N . ARG A 1 91 ? 14.145 -7.214 -4.714 1.00 56.97 91 ARG A N 1
ATOM 663 C CA . ARG A 1 91 ? 14.483 -6.366 -3.568 1.00 56.97 91 ARG A CA 1
ATOM 664 C C . ARG A 1 91 ? 13.233 -6.085 -2.753 1.00 56.97 91 ARG A C 1
ATOM 666 O O . ARG A 1 91 ? 12.339 -5.363 -3.193 1.00 56.97 91 ARG A O 1
ATOM 673 N N . TRP A 1 92 ? 13.226 -6.647 -1.550 1.00 54.72 92 TRP A N 1
ATOM 674 C CA . TRP A 1 92 ? 12.196 -6.454 -0.540 1.00 54.72 92 TRP A CA 1
ATOM 675 C C . TRP A 1 92 ? 12.575 -5.281 0.358 1.00 54.72 92 TRP A C 1
ATOM 677 O O . TRP A 1 92 ? 13.650 -5.279 0.961 1.00 54.72 92 TRP A O 1
ATOM 687 N N . VAL A 1 93 ? 11.691 -4.292 0.466 1.00 61.88 93 VAL A N 1
ATOM 688 C CA . VAL A 1 93 ? 11.824 -3.214 1.448 1.00 61.88 93 VAL A CA 1
ATOM 689 C C . VAL A 1 93 ? 10.527 -3.123 2.244 1.00 61.88 93 VAL A C 1
ATOM 691 O O . VAL A 1 93 ? 9.435 -3.049 1.68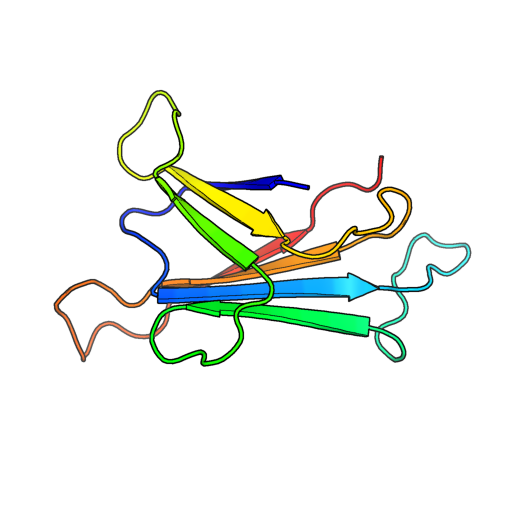2 1.00 61.88 93 VAL A O 1
ATOM 694 N N . SER A 1 94 ? 10.653 -3.143 3.571 1.00 62.38 94 SER A N 1
ATOM 695 C CA . SER A 1 94 ? 9.539 -2.976 4.503 1.00 62.38 94 SER A CA 1
ATOM 696 C C . SER A 1 94 ? 9.680 -1.662 5.258 1.00 62.38 94 SER A C 1
ATOM 698 O O . SER A 1 94 ? 10.731 -1.415 5.853 1.00 62.38 94 SER A O 1
ATOM 700 N N . TRP A 1 95 ? 8.618 -0.863 5.304 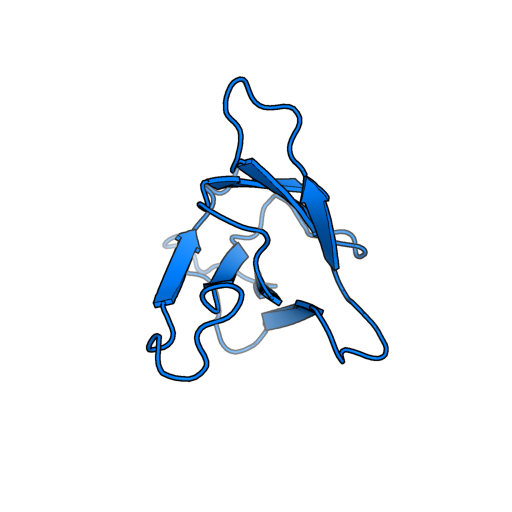1.00 62.62 95 TRP A N 1
ATOM 701 C CA . TRP A 1 95 ? 8.546 0.316 6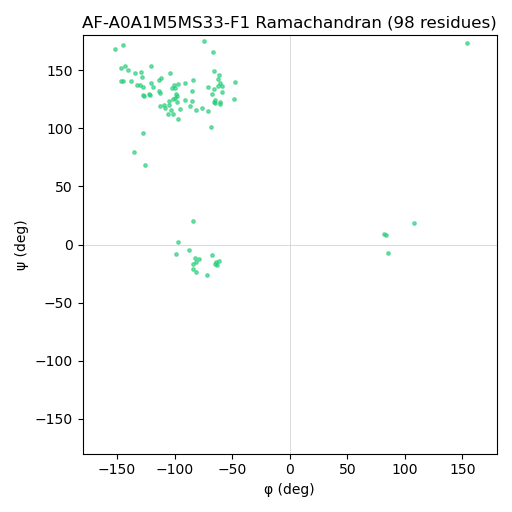.161 1.00 62.62 95 TRP A CA 1
ATOM 702 C C . TRP A 1 95 ? 7.350 0.198 7.101 1.00 62.62 95 TRP A C 1
ATOM 704 O O . TRP A 1 95 ? 6.227 -0.069 6.671 1.00 62.62 95 TRP A O 1
ATOM 714 N N . GLN A 1 96 ? 7.585 0.408 8.394 1.00 59.50 96 GLN A N 1
ATOM 715 C CA . GLN A 1 96 ? 6.513 0.592 9.365 1.00 59.50 96 GLN A CA 1
ATOM 716 C C . GLN A 1 96 ? 6.335 2.090 9.577 1.00 59.50 96 GLN A C 1
ATOM 718 O O . GLN A 1 96 ? 7.291 2.786 9.922 1.00 59.50 96 GLN A O 1
ATOM 723 N N . LEU A 1 97 ? 5.128 2.589 9.334 1.00 54.75 97 LEU A N 1
ATOM 724 C CA . LEU A 1 97 ? 4.818 3.991 9.581 1.00 54.75 97 LEU A CA 1
ATOM 725 C C . LEU A 1 97 ? 4.450 4.168 11.060 1.00 54.75 97 LEU A C 1
ATOM 727 O O . LEU A 1 97 ? 3.828 3.274 11.643 1.00 54.75 97 LEU A O 1
ATOM 731 N N . PRO A 1 98 ? 4.877 5.272 11.697 1.00 48.78 98 PRO A N 1
ATOM 732 C CA . PRO A 1 98 ? 4.535 5.531 13.086 1.00 48.78 98 PRO A CA 1
ATOM 733 C C . PRO A 1 98 ? 3.014 5.633 13.234 1.00 48.78 98 PRO A C 1
ATOM 735 O O . PRO A 1 98 ? 2.334 6.227 12.395 1.00 48.78 98 PRO A O 1
ATOM 738 N N . THR A 1 99 ? 2.487 5.046 14.305 1.00 47.88 99 THR A N 1
ATOM 739 C CA . THR A 1 99 ? 1.117 5.315 14.751 1.00 47.88 99 THR A CA 1
ATOM 740 C C . THR A 1 99 ? 1.044 6.767 15.211 1.00 47.88 99 THR A C 1
ATOM 742 O O . THR A 1 99 ? 1.957 7.223 15.904 1.00 47.88 99 THR A O 1
ATOM 745 N N . GLY A 1 100 ? 0.008 7.487 14.772 1.00 41.41 100 GLY A N 1
ATOM 746 C CA . GLY A 1 100 ? -0.222 8.888 15.144 1.00 41.41 100 GLY A CA 1
ATOM 747 C C . GLY A 1 100 ? -0.522 9.090 16.622 1.00 41.41 100 GLY A C 1
ATOM 748 O O . GLY A 1 100 ? -0.967 8.120 17.277 1.00 41.41 100 GLY A O 1
#

Solvent-accessible surface area (backbone atoms only — not comparable to full-atom values): 5911 Å² total; per-residue (Å²): 97,76,49,81,45,82,35,95,56,77,62,48,32,39,37,39,40,38,26,78,46,60,51,99,84,72,49,65,38,81,91,54,56,50,78,28,42,25,42,80,91,52,92,76,52,31,32,46,82,43,81,34,92,55,100,47,94,31,27,32,30,40,31,48,75,54,93,70,65,64,83,38,50,38,38,42,39,38,37,38,57,50,88,95,38,97,78,49,70,81,44,81,50,79,46,75,57,82,58,113

Nearest PDB structures (foldseek):
  7t2c-assembly1_E  TM=3.831E-01  e=2.393E-01  Homo sapiens
  8dfw-assembly1_G  TM=3.337E-01  e=5.725E-01  Homo sapiens
  7uoj-assembly1_m  TM=3.597E-01  e=1.163E+00  Homo sapiens
  1hxm-assembly1_B  TM=3.534E-01  e=1.370E+00  Homo sapiens

Mean predicted aligned error: 8.85 Å

Sequence (100 aa):
MSATVAAKSAPAYVSIMAHSKVNAEGIPDETDQVVLECGEGITKPGCTISQGSGEYSGEYTVESTAPLDARHPYRVLYVQWAPGDPEAGERWVSWQLPTG

Organism: Streptoalloteichus hindustanus (NCBI:txid2017)